Protein AF-A0A4C1TZA3-F1 (afdb_monomer_lite)

Structure (mmCIF, N/CA/C/O backbone):
data_AF-A0A4C1TZA3-F1
#
_entry.id   AF-A0A4C1TZA3-F1
#
loop_
_atom_site.group_PDB
_atom_site.id
_atom_site.type_symbol
_atom_site.label_atom_id
_atom_site.label_alt_id
_atom_site.label_comp_id
_atom_site.label_asym_id
_atom_site.label_entity_id
_atom_site.label_seq_id
_atom_site.pdbx_PDB_ins_code
_atom_site.Cartn_x
_atom_site.Cartn_y
_atom_site.Cartn_z
_atom_site.occupancy
_atom_site.B_iso_or_equiv
_atom_site.auth_seq_id
_atom_site.auth_comp_id
_atom_site.auth_asym_id
_atom_site.auth_atom_id
_atom_site.pdbx_PDB_model_num
ATOM 1 N N . MET A 1 1 ? 22.174 -11.220 -12.622 1.00 50.25 1 MET A N 1
ATOM 2 C CA . MET A 1 1 ? 20.866 -11.752 -13.066 1.00 50.25 1 MET A CA 1
ATOM 3 C C . MET A 1 1 ? 20.190 -12.552 -11.953 1.00 50.25 1 MET A C 1
ATOM 5 O O . MET A 1 1 ? 19.143 -12.124 -11.497 1.00 50.25 1 MET A O 1
ATOM 9 N N . TYR A 1 2 ? 20.816 -13.605 -11.413 1.00 46.38 2 TYR A N 1
ATOM 10 C CA . TYR A 1 2 ? 20.270 -14.380 -10.279 1.00 46.38 2 TYR A CA 1
ATOM 11 C C . TYR A 1 2 ? 20.124 -13.582 -8.970 1.00 46.38 2 TYR A C 1
ATOM 13 O O . TYR A 1 2 ? 19.159 -13.777 -8.244 1.00 46.38 2 TYR A O 1
ATOM 21 N N . SER A 1 3 ? 21.035 -12.643 -8.691 1.00 45.00 3 SER A N 1
ATOM 22 C CA . SER A 1 3 ? 20.962 -11.747 -7.523 1.00 45.00 3 SER A CA 1
ATOM 23 C C . SER A 1 3 ? 19.817 -10.732 -7.602 1.00 45.00 3 SER A C 1
ATOM 25 O O . SER A 1 3 ? 19.199 -10.434 -6.588 1.00 45.00 3 SER A O 1
ATOM 27 N N . LEU A 1 4 ? 19.498 -10.244 -8.807 1.00 54.31 4 LEU A N 1
ATOM 28 C CA . LEU A 1 4 ? 18.338 -9.384 -9.053 1.00 54.31 4 LEU A CA 1
ATOM 29 C C . LEU A 1 4 ? 17.046 -10.186 -8.845 1.00 54.31 4 LEU A C 1
ATOM 31 O O . LEU A 1 4 ? 16.153 -9.736 -8.143 1.00 54.31 4 LEU A O 1
ATOM 35 N N . PHE A 1 5 ? 16.997 -11.410 -9.382 1.00 53.91 5 PHE A N 1
ATOM 36 C CA . PHE A 1 5 ? 15.853 -12.315 -9.251 1.00 53.91 5 PHE A CA 1
ATOM 37 C C . PHE A 1 5 ? 15.596 -12.737 -7.793 1.00 53.91 5 PHE A C 1
ATOM 39 O O . PHE A 1 5 ? 14.452 -12.787 -7.355 1.00 53.91 5 PHE A O 1
ATOM 46 N N . LEU A 1 6 ? 16.657 -12.980 -7.015 1.00 52.31 6 LEU A N 1
ATOM 47 C CA . LEU A 1 6 ? 16.565 -13.268 -5.580 1.00 52.31 6 LEU A CA 1
ATOM 48 C C . LEU A 1 6 ? 16.113 -12.051 -4.766 1.00 52.31 6 LEU A C 1
ATOM 50 O O . LEU A 1 6 ? 15.268 -12.216 -3.896 1.00 52.31 6 LEU A O 1
ATOM 54 N N . ALA A 1 7 ? 16.598 -10.844 -5.075 1.00 50.16 7 ALA A N 1
ATOM 55 C CA . ALA A 1 7 ? 16.128 -9.619 -4.423 1.00 50.16 7 ALA A CA 1
ATOM 56 C C . ALA A 1 7 ? 14.646 -9.328 -4.738 1.00 50.16 7 ALA A C 1
ATOM 58 O O . ALA A 1 7 ? 13.877 -8.990 -3.842 1.00 50.16 7 ALA A O 1
ATOM 59 N N . LEU A 1 8 ? 14.226 -9.546 -5.990 1.00 51.34 8 LEU A N 1
ATOM 60 C CA . LEU A 1 8 ? 12.827 -9.491 -6.430 1.00 51.34 8 LEU A CA 1
ATOM 61 C C . LEU A 1 8 ? 11.939 -10.506 -5.686 1.00 51.34 8 LEU A C 1
ATOM 63 O O . LEU A 1 8 ? 10.821 -10.177 -5.292 1.00 51.34 8 LEU A O 1
ATOM 67 N N . TYR A 1 9 ? 12.432 -11.729 -5.472 1.00 54.34 9 TYR A N 1
ATOM 68 C CA . TYR A 1 9 ? 11.694 -12.799 -4.795 1.00 54.34 9 TYR A CA 1
ATOM 69 C C . TYR A 1 9 ? 11.634 -12.618 -3.267 1.00 54.34 9 TYR A C 1
ATOM 71 O O . TYR A 1 9 ? 10.598 -12.884 -2.654 1.00 54.34 9 TYR A O 1
ATOM 79 N N . GLU A 1 10 ? 12.709 -12.131 -2.637 1.00 52.81 10 GLU A N 1
ATOM 80 C CA . GLU A 1 10 ? 12.738 -11.888 -1.189 1.00 52.81 10 GLU A CA 1
ATOM 81 C C . GLU A 1 10 ? 11.883 -10.687 -0.773 1.00 52.81 10 GLU A C 1
ATOM 83 O O . GLU A 1 10 ? 11.189 -10.763 0.240 1.00 52.81 10 GLU A O 1
ATOM 88 N N . GLU A 1 11 ? 11.892 -9.597 -1.542 1.00 55.94 11 GLU A N 1
ATOM 89 C CA . GLU A 1 11 ? 11.114 -8.387 -1.241 1.00 55.94 11 GLU A CA 1
ATOM 90 C C . GLU A 1 11 ? 9.646 -8.517 -1.699 1.00 55.94 11 GLU A C 1
ATOM 92 O O . GLU A 1 11 ? 8.725 -8.058 -1.015 1.00 55.94 11 GLU A O 1
ATOM 97 N N . GLY A 1 12 ? 9.399 -9.247 -2.792 1.00 56.03 12 GLY A N 1
ATOM 98 C CA . GLY A 1 12 ? 8.077 -9.451 -3.389 1.00 56.03 12 GLY A CA 1
ATOM 99 C C . GLY A 1 12 ? 7.102 -10.331 -2.595 1.00 56.03 12 GLY A C 1
ATOM 100 O O . GLY A 1 12 ? 5.905 -10.263 -2.823 1.00 56.03 12 GLY A O 1
ATOM 101 N N . LEU A 1 13 ? 7.545 -11.145 -1.634 1.00 57.75 13 LEU A N 1
ATOM 102 C CA . LEU A 1 13 ? 6.625 -11.867 -0.729 1.00 57.75 13 LEU A CA 1
ATOM 103 C C . LEU A 1 13 ? 6.556 -11.251 0.676 1.00 57.75 13 LEU A C 1
ATOM 105 O O . LEU A 1 13 ? 5.687 -11.612 1.475 1.00 57.75 13 LEU A O 1
ATOM 109 N N . ARG A 1 14 ? 7.446 -10.308 1.008 1.00 63.88 14 ARG A N 1
ATOM 110 C CA . ARG A 1 14 ? 7.474 -9.659 2.328 1.00 63.88 14 ARG A CA 1
ATOM 111 C C . ARG A 1 14 ? 6.304 -8.706 2.530 1.00 63.88 14 ARG A C 1
ATOM 113 O O . ARG A 1 14 ? 5.798 -8.643 3.649 1.00 63.88 14 ARG A O 1
ATOM 120 N N . PHE A 1 15 ? 5.807 -8.049 1.480 1.00 63.62 15 PHE A N 1
ATOM 121 C CA . PHE A 1 15 ? 4.635 -7.174 1.600 1.00 63.62 15 PHE A CA 1
ATOM 122 C C . PHE A 1 15 ? 3.362 -7.940 1.987 1.00 63.62 15 PHE A C 1
ATOM 124 O O . PHE A 1 15 ? 2.504 -7.379 2.660 1.00 63.62 15 PHE A O 1
ATOM 131 N N . LEU A 1 16 ? 3.255 -9.242 1.683 1.00 61.47 16 LEU A N 1
ATOM 132 C CA . LEU A 1 16 ? 2.142 -10.075 2.163 1.00 61.47 16 LEU A CA 1
ATOM 133 C C . LEU A 1 16 ? 2.122 -10.189 3.696 1.00 61.47 16 LEU A C 1
ATOM 135 O O . LEU A 1 16 ? 1.081 -10.467 4.285 1.00 61.47 16 LEU A O 1
ATOM 139 N N . ARG A 1 17 ? 3.242 -9.922 4.387 1.00 66.00 17 ARG A N 1
ATOM 140 C CA . ARG A 1 17 ? 3.250 -9.804 5.854 1.00 66.00 17 ARG A CA 1
ATOM 141 C C . ARG A 1 17 ? 2.491 -8.571 6.336 1.00 66.00 17 ARG A C 1
ATOM 143 O O . ARG A 1 17 ? 2.006 -8.604 7.462 1.00 66.00 17 ARG A O 1
ATOM 150 N N . ALA A 1 18 ? 2.330 -7.533 5.513 1.00 69.31 18 ALA A N 1
ATOM 151 C CA . ALA A 1 18 ? 1.517 -6.372 5.859 1.00 69.31 18 ALA A CA 1
ATOM 152 C C . ALA A 1 18 ? 0.037 -6.745 6.056 1.00 69.31 18 ALA A C 1
ATOM 154 O O . ALA A 1 18 ? -0.613 -6.133 6.896 1.00 69.31 18 ALA A O 1
ATOM 155 N N . LEU A 1 19 ? -0.476 -7.808 5.413 1.00 62.00 19 LEU A N 1
ATOM 156 C CA . LEU A 1 19 ? -1.814 -8.346 5.713 1.00 62.00 19 LEU A CA 1
ATOM 157 C C . LEU A 1 19 ? -1.951 -8.820 7.166 1.00 62.00 19 LEU A C 1
ATOM 159 O O . LEU A 1 19 ? -3.042 -8.759 7.723 1.00 62.00 19 LEU A O 1
ATOM 163 N N . ARG A 1 20 ? -0.858 -9.220 7.836 1.00 69.12 20 ARG A N 1
ATOM 164 C CA . ARG A 1 20 ? -0.913 -9.550 9.272 1.00 69.12 20 ARG A CA 1
ATOM 165 C C . ARG A 1 20 ? -1.223 -8.336 10.143 1.00 69.12 20 ARG A C 1
ATOM 167 O O . ARG A 1 20 ? -1.646 -8.524 11.272 1.00 69.12 20 ARG A O 1
ATOM 174 N N . LEU A 1 21 ? -1.078 -7.102 9.650 1.00 67.25 21 LEU A N 1
ATOM 175 C CA . LEU A 1 21 ? -1.513 -5.918 10.401 1.00 67.25 21 LEU A CA 1
ATOM 176 C C . LEU A 1 21 ? -3.033 -5.898 10.629 1.00 67.25 21 LEU A C 1
ATOM 178 O O . LEU A 1 21 ? -3.489 -5.219 11.544 1.00 67.25 21 LEU A O 1
ATOM 182 N N . MET A 1 22 ? -3.809 -6.688 9.876 1.00 70.69 22 MET A N 1
ATOM 183 C CA . MET A 1 22 ? -5.239 -6.881 10.130 1.00 70.69 22 MET A CA 1
ATOM 184 C C . MET A 1 22 ? -5.531 -7.535 11.489 1.00 70.69 22 MET A C 1
ATOM 186 O O . MET A 1 22 ? -6.615 -7.321 12.014 1.00 70.69 22 MET A O 1
ATOM 190 N N . THR A 1 23 ? -4.585 -8.274 12.089 1.00 75.12 23 THR A N 1
ATOM 191 C CA . THR A 1 23 ? -4.771 -8.916 13.407 1.00 75.12 23 THR A CA 1
ATOM 192 C C . THR A 1 23 ? -4.342 -8.033 14.585 1.00 75.12 23 THR A C 1
ATOM 194 O O . THR A 1 23 ? -4.624 -8.355 15.739 1.00 75.12 23 THR A O 1
ATOM 197 N N . VAL A 1 24 ? -3.689 -6.890 14.330 1.00 79.69 24 VAL A N 1
ATOM 198 C CA . VAL A 1 24 ? -3.246 -5.933 15.367 1.00 79.69 24 VAL A CA 1
ATOM 199 C C . VAL A 1 24 ? -4.397 -5.420 16.246 1.00 79.69 24 VAL A C 1
ATOM 201 O O . VAL A 1 24 ? -4.224 -5.387 17.467 1.00 79.69 24 VAL A O 1
ATOM 204 N N . PRO A 1 25 ? -5.576 -5.060 15.705 1.00 75.31 25 PRO A N 1
ATOM 205 C CA . PRO A 1 25 ? -6.706 -4.630 16.523 1.00 75.31 25 PRO A CA 1
ATOM 206 C C . PRO A 1 25 ? -7.230 -5.728 17.453 1.00 75.31 25 PRO A C 1
ATOM 208 O O . PRO A 1 25 ? -7.691 -5.426 18.553 1.00 75.31 25 PRO A O 1
ATOM 211 N N . ASP A 1 26 ? -7.159 -6.993 17.037 1.00 76.62 26 ASP A N 1
ATOM 212 C CA . ASP A 1 26 ? -7.615 -8.134 17.838 1.00 76.62 26 ASP A CA 1
ATOM 213 C C . ASP A 1 26 ? -6.645 -8.409 18.995 1.00 76.62 26 ASP A C 1
ATOM 215 O O . ASP A 1 26 ? -7.065 -8.675 20.121 1.00 76.62 26 ASP A O 1
ATOM 219 N N . ILE A 1 27 ? -5.341 -8.227 18.762 1.00 80.44 27 ILE A N 1
ATOM 220 C CA . ILE A 1 27 ? -4.316 -8.283 19.813 1.00 80.44 27 ILE A CA 1
ATOM 221 C C . ILE A 1 27 ? -4.497 -7.124 20.806 1.00 80.44 27 ILE A C 1
ATOM 223 O O . ILE A 1 27 ? -4.388 -7.320 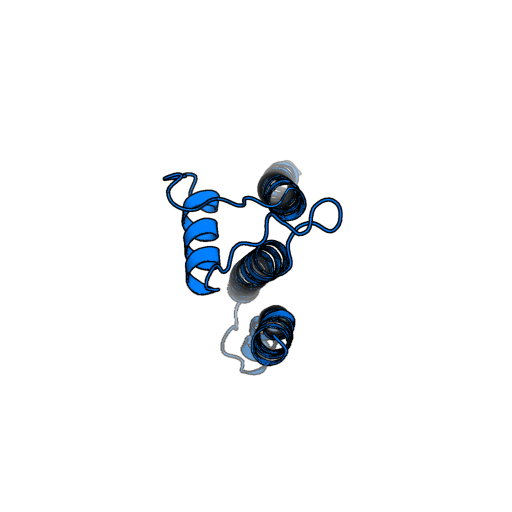22.014 1.00 80.44 27 ILE A O 1
ATOM 227 N N . LEU A 1 28 ? -4.816 -5.916 20.334 1.00 75.38 28 LEU A N 1
ATOM 228 C CA . LEU A 1 28 ? -5.026 -4.752 21.206 1.00 75.38 28 LEU A CA 1
ATOM 229 C C . LEU A 1 28 ? -6.295 -4.873 22.071 1.00 75.38 28 LEU A C 1
ATOM 231 O O . LEU A 1 28 ? -6.325 -4.373 23.200 1.00 75.38 28 LEU A O 1
ATOM 235 N N . GLN A 1 29 ? -7.316 -5.567 21.562 1.00 79.25 29 GLN A N 1
ATOM 236 C CA . GLN A 1 29 ? -8.486 -5.993 22.334 1.00 79.25 29 GLN A CA 1
ATOM 237 C C . GLN A 1 29 ? -8.112 -7.040 23.384 1.00 79.25 29 GLN A C 1
ATOM 239 O O . GLN A 1 29 ? -8.497 -6.904 24.544 1.00 79.25 29 GLN A O 1
ATOM 244 N N . TYR A 1 30 ? -7.310 -8.038 23.002 1.00 79.69 30 TYR A N 1
ATOM 245 C CA . TYR A 1 30 ? -6.805 -9.056 23.924 1.00 79.69 30 TYR A CA 1
ATOM 246 C C . TYR A 1 30 ? -5.988 -8.444 25.076 1.00 79.69 30 TYR A C 1
ATOM 248 O O . TYR A 1 30 ? -6.128 -8.852 26.226 1.00 79.69 30 TYR A O 1
ATOM 256 N N . LEU A 1 31 ? -5.198 -7.402 24.793 1.00 79.12 31 LEU A N 1
ATOM 257 C CA . LEU A 1 31 ? -4.410 -6.664 25.788 1.00 79.12 31 LEU A CA 1
ATOM 258 C C . LEU A 1 31 ? -5.234 -5.685 26.648 1.00 79.12 31 LEU A C 1
ATOM 260 O O . LEU A 1 31 ? -4.666 -4.983 27.482 1.00 79.12 31 LEU A O 1
ATOM 264 N N . ASN A 1 32 ? -6.562 -5.633 26.481 1.00 77.69 32 ASN A N 1
ATOM 265 C CA . ASN A 1 32 ? -7.484 -4.802 27.271 1.00 77.69 32 ASN A CA 1
ATOM 266 C C . ASN A 1 32 ? -7.181 -3.283 27.212 1.00 77.69 32 ASN A C 1
ATOM 268 O O . ASN A 1 32 ? -7.602 -2.514 28.082 1.00 77.69 32 ASN A O 1
ATOM 272 N N . ILE A 1 33 ? -6.445 -2.848 26.179 1.00 78.31 33 ILE A N 1
ATOM 273 C CA . ILE A 1 33 ? -6.088 -1.443 25.917 1.00 78.31 33 ILE A CA 1
ATOM 274 C C . ILE A 1 33 ? -7.281 -0.718 25.281 1.00 78.31 33 ILE A C 1
ATOM 276 O O . ILE A 1 33 ? -7.591 0.419 25.635 1.00 78.31 33 ILE A O 1
ATOM 280 N N . LEU A 1 34 ? -7.991 -1.390 24.369 1.00 71.81 34 LEU A N 1
ATOM 281 C CA . LEU A 1 34 ? -9.189 -0.865 23.714 1.00 71.81 34 LEU A CA 1
ATOM 282 C C . LEU A 1 34 ? -10.448 -1.378 24.420 1.00 71.81 34 LEU A C 1
ATOM 284 O O . LEU A 1 34 ? -10.970 -2.436 24.086 1.00 71.81 34 LEU A O 1
ATOM 288 N N . LYS A 1 35 ? -10.949 -0.622 25.401 1.00 71.69 35 LYS A N 1
ATOM 289 C CA . LYS A 1 35 ? -12.141 -1.015 26.180 1.00 71.69 35 LYS A CA 1
ATOM 290 C C . LYS A 1 35 ? -13.473 -0.651 25.522 1.00 71.69 35 LYS A C 1
ATOM 292 O O . LYS A 1 35 ? -14.499 -1.245 25.833 1.00 71.69 35 LYS A O 1
ATOM 297 N N . THR A 1 36 ? -13.467 0.327 24.618 1.00 80.00 36 THR A N 1
ATOM 298 C CA . THR A 1 36 ? -14.685 0.863 23.996 1.00 80.00 36 THR A CA 1
ATOM 299 C C . THR A 1 36 ? -14.867 0.304 22.589 1.00 80.00 36 THR A C 1
ATOM 301 O O . THR A 1 36 ? -13.980 0.451 21.747 1.00 80.00 36 THR A O 1
ATOM 304 N N . SER A 1 37 ? -16.053 -0.231 22.286 1.00 77.50 37 SER A N 1
ATOM 305 C CA . SER A 1 37 ? -16.404 -0.805 20.974 1.00 77.50 37 SER A CA 1
ATOM 306 C C . SER A 1 37 ? -16.188 0.159 19.801 1.00 77.50 37 SER A C 1
ATOM 308 O O . SER A 1 37 ? -15.796 -0.258 18.715 1.00 77.50 37 SER A O 1
ATOM 310 N N . SER A 1 38 ? -16.385 1.464 20.013 1.00 76.50 38 SER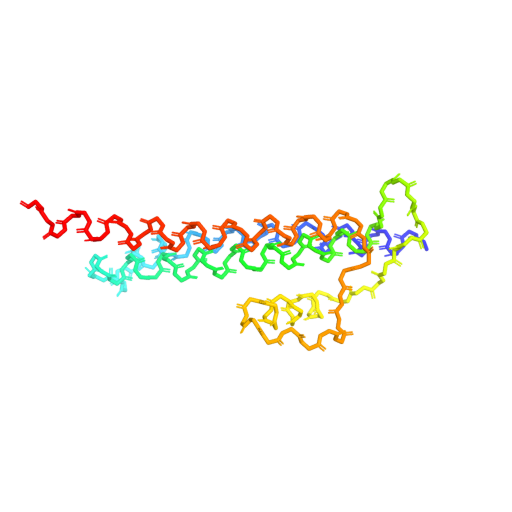 A N 1
ATOM 311 C CA . SER A 1 38 ? -16.106 2.496 19.004 1.00 76.50 38 SER A CA 1
ATOM 312 C C . SER A 1 38 ? -14.610 2.650 18.709 1.00 76.50 38 SER A C 1
ATOM 314 O O . SER A 1 38 ? -14.232 2.856 17.560 1.00 76.50 38 SER A O 1
ATOM 316 N N . SER A 1 39 ? -13.751 2.515 19.725 1.00 78.38 39 SER A N 1
ATOM 317 C CA . SER A 1 39 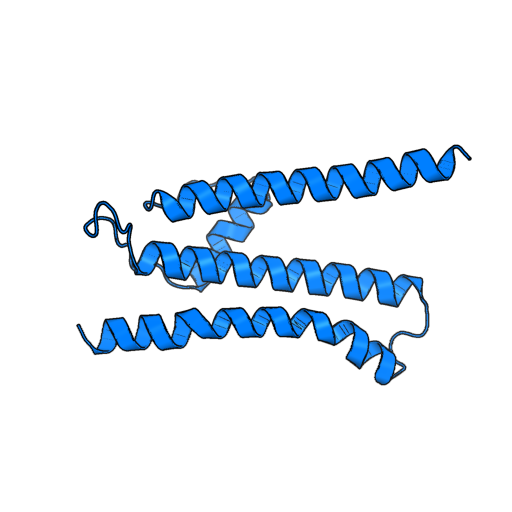? -12.294 2.618 19.574 1.00 78.38 39 SER A CA 1
ATOM 318 C C . SER A 1 39 ? -11.717 1.384 18.878 1.00 78.38 39 SER A C 1
ATOM 320 O O . SER A 1 39 ? -10.852 1.518 18.018 1.00 78.38 39 SER A O 1
ATOM 322 N N . ILE A 1 40 ? -12.279 0.203 19.161 1.00 82.38 40 ILE A N 1
ATOM 323 C CA . ILE A 1 40 ? -11.963 -1.050 18.463 1.00 82.38 40 ILE A CA 1
ATOM 324 C C . ILE A 1 40 ? -12.256 -0.931 16.966 1.00 82.38 40 ILE A C 1
ATOM 326 O O . ILE A 1 40 ? -11.374 -1.176 16.148 1.00 82.38 40 ILE A O 1
ATOM 330 N N . ARG A 1 41 ? -13.470 -0.494 16.604 1.00 79.38 41 ARG A N 1
ATOM 331 C CA . ARG A 1 41 ? -13.869 -0.322 15.197 1.00 79.38 41 ARG A CA 1
ATOM 332 C C . ARG A 1 41 ? -12.978 0.680 14.467 1.00 79.38 41 ARG A C 1
ATOM 334 O O . ARG A 1 41 ? -12.608 0.450 13.322 1.00 79.38 41 ARG A O 1
ATOM 341 N N . LEU A 1 42 ? -12.607 1.775 15.132 1.00 79.44 42 LEU A N 1
ATOM 342 C CA . LEU A 1 42 ? -11.711 2.777 14.558 1.00 79.44 42 LEU A CA 1
ATOM 343 C C . LEU A 1 42 ? -10.296 2.219 14.354 1.00 79.44 42 LEU A C 1
ATOM 345 O O . LEU A 1 42 ? -9.736 2.380 13.273 1.00 79.44 42 LEU A O 1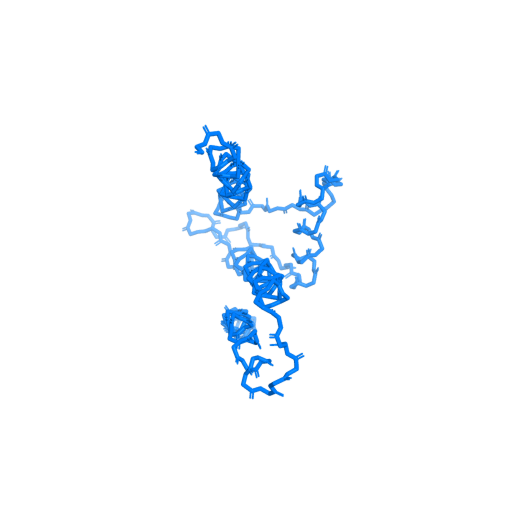
ATOM 349 N N . ALA A 1 43 ? -9.740 1.517 15.345 1.00 82.94 43 ALA A N 1
ATOM 350 C CA . ALA A 1 43 ? -8.437 0.867 15.226 1.00 82.94 43 ALA A CA 1
ATOM 351 C C . ALA A 1 43 ? -8.427 -0.179 14.100 1.00 82.94 43 ALA A C 1
ATOM 353 O O . ALA A 1 43 ? -7.501 -0.200 13.295 1.00 82.94 43 ALA A O 1
ATOM 354 N N . GLN A 1 44 ? -9.489 -0.983 13.987 1.00 81.44 44 GLN A N 1
ATOM 355 C CA . GLN A 1 44 ? -9.677 -1.936 12.890 1.00 81.44 44 GLN A CA 1
ATOM 356 C C . GLN A 1 44 ? -9.681 -1.250 11.525 1.00 81.44 44 GLN A C 1
ATOM 358 O O . GLN A 1 44 ? -8.944 -1.672 10.637 1.00 81.44 44 GLN A O 1
ATOM 363 N N . LEU A 1 45 ? -10.441 -0.164 11.363 1.00 81.12 45 LEU A N 1
ATOM 364 C CA . LEU A 1 45 ? -10.474 0.593 10.111 1.00 81.12 45 LEU A CA 1
ATOM 365 C C . LEU A 1 45 ? -9.094 1.144 9.734 1.00 81.12 45 LEU A C 1
ATOM 367 O O . LEU A 1 45 ? -8.673 0.994 8.590 1.00 81.12 45 LEU A O 1
ATOM 371 N N . VAL A 1 46 ? -8.369 1.728 10.691 1.00 83.69 46 VAL A N 1
ATOM 372 C CA . VAL A 1 46 ? -7.023 2.273 10.452 1.00 83.69 46 VAL A CA 1
ATOM 373 C C . VAL A 1 46 ? -6.032 1.162 10.087 1.00 83.69 46 VAL A C 1
ATOM 375 O O . VAL A 1 46 ? -5.292 1.296 9.113 1.00 83.69 46 VAL A O 1
ATOM 378 N N . SER A 1 47 ? -6.040 0.037 10.805 1.00 82.88 47 SER A N 1
ATOM 379 C CA . SER A 1 47 ? -5.169 -1.109 10.514 1.00 82.88 47 SER A CA 1
ATOM 380 C C . SER A 1 47 ? -5.473 -1.756 9.160 1.00 82.88 47 SER A C 1
ATOM 382 O O . SER A 1 47 ? -4.548 -2.118 8.429 1.00 82.88 47 SER A O 1
ATOM 384 N N . ILE A 1 48 ? -6.749 -1.864 8.780 1.00 82.38 48 ILE A N 1
ATOM 385 C CA . ILE A 1 48 ? -7.150 -2.357 7.457 1.00 82.38 48 ILE A CA 1
ATOM 386 C C . ILE A 1 48 ? -6.686 -1.381 6.374 1.00 82.38 48 ILE A C 1
ATOM 388 O O . ILE A 1 48 ? -6.084 -1.807 5.394 1.00 82.38 48 ILE A O 1
ATOM 392 N N . PHE A 1 49 ? -6.880 -0.077 6.570 1.00 83.50 49 PHE A N 1
ATOM 393 C CA . PHE A 1 49 ? -6.466 0.932 5.598 1.00 83.50 49 PHE A CA 1
ATOM 394 C C . PHE A 1 49 ? -4.951 0.900 5.352 1.00 83.50 49 PHE A C 1
ATOM 396 O O . PHE A 1 49 ? -4.514 0.800 4.207 1.00 83.50 49 PHE A O 1
ATOM 403 N N . ILE A 1 50 ? -4.144 0.891 6.419 1.00 84.12 50 ILE A N 1
ATOM 404 C CA . ILE A 1 50 ? -2.677 0.829 6.324 1.00 84.12 50 ILE A CA 1
ATOM 405 C C . ILE A 1 50 ? -2.217 -0.492 5.692 1.00 84.12 50 ILE A C 1
ATOM 407 O O . ILE A 1 50 ? -1.318 -0.491 4.853 1.00 84.12 50 ILE A O 1
ATOM 411 N N . SER A 1 51 ? -2.824 -1.623 6.065 1.00 83.50 51 SER A N 1
ATOM 412 C CA . SER A 1 51 ? -2.425 -2.936 5.539 1.00 83.50 51 SER A CA 1
ATOM 413 C C . SER A 1 51 ? -2.714 -3.076 4.046 1.00 83.50 51 SER A C 1
ATOM 415 O O . SER A 1 51 ? -1.828 -3.472 3.289 1.00 83.50 51 SER A O 1
ATOM 417 N N . VAL A 1 52 ? -3.914 -2.696 3.605 1.00 84.38 52 VAL A N 1
ATOM 418 C CA . VAL A 1 52 ? -4.303 -2.681 2.189 1.00 84.38 52 VAL A CA 1
ATOM 419 C C . VAL A 1 52 ? -3.392 -1.746 1.399 1.00 84.38 52 VAL A C 1
ATOM 421 O O . VAL A 1 52 ? -2.926 -2.104 0.320 1.00 84.38 52 VAL A O 1
ATOM 424 N N . TRP A 1 53 ? -3.081 -0.581 1.963 1.00 85.00 53 TRP A N 1
ATOM 425 C CA . TRP A 1 53 ? -2.244 0.417 1.317 1.00 85.00 53 TRP A CA 1
ATOM 426 C C . TRP A 1 53 ? -0.791 -0.055 1.117 1.00 85.00 53 TRP A C 1
ATOM 428 O O . TRP A 1 53 ? -0.277 0.002 -0.001 1.00 85.00 53 TRP A O 1
ATOM 438 N N . LEU A 1 54 ? -0.150 -0.613 2.150 1.00 84.62 54 LEU A N 1
ATOM 439 C CA . LEU A 1 54 ? 1.197 -1.194 2.031 1.00 84.62 54 LEU A CA 1
ATOM 440 C C . LEU A 1 54 ? 1.224 -2.407 1.091 1.00 84.62 54 LEU A C 1
ATOM 442 O O . LEU A 1 54 ? 2.167 -2.581 0.321 1.00 84.62 54 LEU A O 1
ATOM 446 N N . THR A 1 55 ? 0.171 -3.227 1.116 1.00 85.31 55 THR A N 1
ATOM 447 C CA . THR A 1 55 ? 0.046 -4.378 0.210 1.00 85.31 55 THR A CA 1
ATOM 448 C C . THR A 1 55 ? -0.051 -3.913 -1.245 1.00 85.31 55 THR A C 1
ATOM 450 O O . THR A 1 55 ? 0.646 -4.449 -2.099 1.00 85.31 55 THR A O 1
ATOM 453 N N . ALA A 1 56 ? -0.845 -2.877 -1.532 1.00 87.06 56 ALA A N 1
ATOM 454 C CA . ALA A 1 56 ? -0.960 -2.297 -2.869 1.00 87.06 56 ALA A CA 1
ATOM 455 C C . ALA A 1 56 ? 0.368 -1.697 -3.366 1.00 87.06 56 ALA A C 1
ATOM 457 O O . ALA A 1 56 ? 0.733 -1.912 -4.520 1.00 87.06 56 ALA A O 1
ATOM 458 N N . ALA A 1 57 ? 1.132 -1.021 -2.499 1.00 87.44 57 ALA A N 1
ATOM 459 C CA . ALA A 1 57 ? 2.469 -0.528 -2.844 1.00 87.44 57 ALA A CA 1
ATOM 460 C C . ALA A 1 57 ? 3.436 -1.677 -3.184 1.00 87.44 57 ALA A C 1
ATOM 462 O O . ALA A 1 57 ? 4.195 -1.579 -4.148 1.00 87.44 57 ALA A O 1
ATOM 463 N N . GLY A 1 58 ? 3.371 -2.782 -2.434 1.00 84.94 58 GLY A N 1
ATOM 464 C CA . GLY A 1 58 ? 4.149 -3.991 -2.704 1.00 84.94 58 GLY A CA 1
ATOM 465 C C . GLY A 1 58 ? 3.774 -4.678 -4.019 1.00 84.94 58 GLY A C 1
ATOM 466 O O . GLY A 1 58 ? 4.661 -5.085 -4.765 1.00 84.94 58 GLY A O 1
ATOM 467 N N . ILE A 1 59 ? 2.477 -4.742 -4.343 1.00 84.50 59 ILE A N 1
ATOM 468 C CA . ILE A 1 59 ? 1.990 -5.277 -5.623 1.00 84.50 59 ILE A CA 1
ATOM 469 C C . ILE A 1 59 ? 2.505 -4.429 -6.789 1.00 84.50 59 ILE A C 1
ATOM 471 O O . ILE A 1 59 ? 3.037 -4.986 -7.743 1.00 84.50 59 ILE A O 1
ATOM 475 N N . ILE A 1 60 ? 2.410 -3.097 -6.708 1.00 85.94 60 ILE A N 1
ATOM 476 C CA . ILE A 1 60 ? 2.923 -2.196 -7.754 1.00 85.94 60 ILE A CA 1
ATOM 477 C C . ILE A 1 60 ? 4.435 -2.363 -7.918 1.00 85.94 60 ILE A C 1
ATOM 479 O O . ILE A 1 60 ? 4.914 -2.500 -9.037 1.00 85.94 60 ILE A O 1
ATOM 483 N N . HIS A 1 61 ? 5.185 -2.409 -6.815 1.00 85.44 61 HIS A N 1
ATOM 484 C CA . HIS A 1 61 ? 6.629 -2.637 -6.846 1.00 85.44 61 HIS A CA 1
ATOM 485 C C . HIS A 1 61 ? 6.995 -3.960 -7.534 1.00 85.44 61 HIS A C 1
ATOM 487 O O . HIS A 1 61 ? 7.920 -4.003 -8.343 1.00 85.44 61 HIS A O 1
ATOM 493 N N . LEU A 1 62 ? 6.257 -5.034 -7.238 1.00 81.00 62 LEU A N 1
ATOM 494 C CA . LEU A 1 62 ? 6.461 -6.339 -7.861 1.00 81.00 62 LEU A CA 1
ATOM 495 C C . LEU A 1 62 ? 6.115 -6.311 -9.352 1.00 81.00 62 LEU A C 1
ATOM 497 O O . LEU A 1 62 ? 6.888 -6.832 -10.149 1.00 81.00 62 LEU A O 1
ATOM 501 N N . LEU A 1 63 ? 4.993 -5.695 -9.733 1.00 82.75 63 LEU A N 1
ATOM 502 C CA . LEU A 1 63 ? 4.573 -5.589 -11.133 1.00 82.75 63 LEU A CA 1
ATOM 503 C C . LEU A 1 63 ? 5.574 -4.773 -11.960 1.00 82.75 63 LEU A C 1
ATOM 505 O O . LEU A 1 63 ? 6.004 -5.235 -13.012 1.00 82.75 63 LEU A O 1
ATOM 509 N N . GLU A 1 64 ? 6.015 -3.616 -11.459 1.00 82.69 64 GLU A N 1
ATOM 510 C CA . GLU A 1 64 ? 6.971 -2.752 -12.165 1.00 82.69 64 GLU A CA 1
ATOM 511 C C . GLU A 1 64 ? 8.369 -3.383 -12.270 1.00 82.69 64 GLU A C 1
ATOM 513 O O . GLU A 1 64 ? 8.988 -3.327 -13.334 1.00 82.69 64 GLU A O 1
ATOM 518 N N . ASN A 1 65 ? 8.847 -4.055 -11.214 1.00 78.94 65 ASN A N 1
ATOM 519 C CA . ASN A 1 65 ? 10.140 -4.744 -11.258 1.00 78.94 65 ASN A CA 1
ATOM 520 C C . ASN A 1 65 ? 10.098 -6.039 -12.088 1.00 78.94 65 ASN A C 1
ATOM 522 O O . ASN A 1 65 ? 11.121 -6.427 -12.652 1.00 78.94 65 ASN A O 1
ATOM 526 N N . SER A 1 66 ? 8.953 -6.731 -12.141 1.00 73.62 66 SER A N 1
ATOM 527 C CA . SER A 1 66 ? 8.791 -7.964 -12.924 1.00 73.62 66 SER A CA 1
ATOM 528 C C . SER A 1 66 ? 8.607 -7.688 -14.420 1.00 73.62 66 SER A C 1
ATOM 530 O O . SER A 1 66 ? 8.963 -8.541 -15.233 1.00 73.62 66 SER A O 1
ATOM 532 N N . GLY A 1 67 ? 8.069 -6.520 -14.786 1.00 72.00 67 GLY A N 1
ATOM 533 C CA . GLY A 1 67 ? 7.721 -6.180 -16.166 1.00 72.00 67 GLY A CA 1
ATOM 534 C C . GLY A 1 67 ? 6.451 -6.882 -16.664 1.00 72.00 67 GLY A C 1
ATOM 535 O O . GLY A 1 67 ? 5.937 -7.814 -16.040 1.00 72.00 67 GLY A O 1
ATOM 536 N N . ASP A 1 68 ? 5.928 -6.421 -17.804 1.00 74.62 68 ASP A N 1
ATOM 537 C CA . ASP A 1 68 ? 4.724 -6.998 -18.406 1.00 74.62 68 ASP A CA 1
ATOM 538 C C . ASP A 1 68 ? 5.017 -8.360 -19.066 1.00 74.62 68 ASP A C 1
ATOM 540 O O . ASP A 1 68 ? 6.001 -8.494 -19.796 1.00 74.62 68 ASP A O 1
ATOM 544 N N . PRO A 1 69 ? 4.132 -9.362 -18.911 1.00 64.38 69 PRO A N 1
ATOM 545 C CA . PRO A 1 69 ? 4.299 -10.678 -19.530 1.00 64.38 69 PRO A CA 1
ATOM 546 C C . PRO A 1 69 ? 4.144 -10.664 -21.058 1.00 64.38 69 PRO A C 1
ATOM 548 O O . PRO A 1 69 ? 4.519 -11.630 -21.718 1.00 64.38 69 PRO A O 1
ATOM 551 N N . LEU A 1 70 ? 3.559 -9.596 -21.614 1.00 64.38 70 LEU A N 1
ATOM 552 C CA . LEU A 1 70 ? 3.348 -9.425 -23.054 1.00 64.38 70 LEU A CA 1
ATOM 553 C C . LEU A 1 70 ? 4.533 -8.732 -23.744 1.00 64.38 70 LEU A C 1
ATOM 555 O O . LEU A 1 70 ? 4.790 -9.021 -24.905 1.00 64.38 70 LEU A O 1
ATOM 559 N N . ASP A 1 71 ? 5.266 -7.877 -23.025 1.00 59.84 71 ASP A N 1
ATOM 560 C CA . ASP A 1 71 ? 6.487 -7.209 -23.486 1.00 59.84 71 ASP A CA 1
ATOM 561 C C . ASP A 1 71 ? 7.419 -6.984 -22.283 1.00 59.84 71 ASP A C 1
ATOM 563 O O . ASP A 1 71 ? 7.370 -5.963 -21.590 1.00 59.84 71 ASP A O 1
ATOM 567 N N . PHE A 1 72 ? 8.312 -7.947 -22.038 1.00 61.00 72 PHE A N 1
ATOM 568 C CA . PHE A 1 72 ? 9.256 -7.943 -20.907 1.00 61.00 72 PHE A CA 1
ATOM 569 C C . PHE A 1 72 ? 10.285 -6.794 -20.945 1.00 61.00 72 PHE A C 1
ATOM 571 O O . PHE A 1 72 ? 11.101 -6.651 -20.033 1.00 61.00 72 PHE A O 1
ATOM 578 N N . SER A 1 73 ? 10.268 -5.962 -21.991 1.00 61.69 73 SER A N 1
ATOM 579 C CA . SER A 1 73 ? 11.180 -4.825 -22.151 1.00 61.69 73 SER A CA 1
ATOM 580 C C . SER A 1 73 ? 10.814 -3.611 -21.285 1.00 61.69 73 SER A C 1
ATOM 582 O O . SER A 1 73 ? 11.633 -2.703 -21.168 1.00 61.69 73 SER A O 1
ATOM 584 N N . ASN A 1 74 ? 9.623 -3.578 -20.677 1.00 67.81 74 ASN A N 1
ATOM 585 C CA . ASN A 1 74 ? 9.127 -2.431 -19.901 1.00 67.81 74 ASN A CA 1
ATOM 586 C C . ASN A 1 74 ? 9.308 -2.593 -18.379 1.00 67.81 74 ASN A C 1
ATOM 588 O O . ASN A 1 74 ? 8.493 -2.101 -17.604 1.00 67.81 74 ASN A O 1
ATOM 592 N N . SER A 1 75 ? 10.344 -3.312 -17.937 1.00 69.12 75 SER A N 1
ATOM 593 C CA . SER A 1 75 ? 10.655 -3.432 -16.507 1.00 69.12 75 SER A CA 1
ATOM 594 C C . SER A 1 75 ? 11.355 -2.173 -15.996 1.00 69.12 75 SER A C 1
ATOM 596 O O . SER A 1 75 ? 12.300 -1.670 -16.607 1.00 69.12 75 SER A O 1
ATOM 598 N N . GLN A 1 76 ? 10.901 -1.666 -14.852 1.00 70.38 76 GLN A N 1
ATOM 599 C CA . GLN A 1 76 ? 11.505 -0.520 -14.189 1.00 70.38 76 GLN A CA 1
ATOM 600 C C . GLN A 1 76 ? 11.917 -0.919 -12.779 1.00 70.38 76 GLN A C 1
ATOM 602 O O . GLN A 1 76 ? 11.082 -1.315 -11.973 1.00 70.38 76 GLN A O 1
ATOM 607 N N . SER A 1 77 ? 13.205 -0.767 -12.463 1.00 72.88 77 SER A N 1
ATOM 608 C CA . SER A 1 77 ? 13.717 -1.006 -11.115 1.00 72.88 77 SER A CA 1
ATOM 609 C C . SER A 1 77 ? 13.335 0.149 -10.181 1.00 72.88 77 SER A C 1
ATOM 611 O O . SER A 1 77 ? 14.131 1.065 -9.956 1.00 72.88 77 SER A O 1
ATOM 613 N N . LEU A 1 78 ? 12.107 0.140 -9.667 1.00 77.62 78 LEU A N 1
ATOM 614 C CA . LEU A 1 78 ? 11.635 1.098 -8.665 1.00 77.62 78 LEU A CA 1
ATOM 615 C C . LEU A 1 78 ? 11.903 0.557 -7.264 1.00 77.62 78 LEU A C 1
ATOM 617 O O . LEU A 1 78 ? 11.716 -0.625 -7.004 1.00 77.62 78 LEU A O 1
ATOM 621 N N . SER A 1 79 ? 12.310 1.419 -6.332 1.00 83.00 79 SER A N 1
ATOM 622 C CA . SER A 1 79 ? 12.418 1.042 -4.918 1.00 83.00 79 SER A CA 1
ATOM 623 C C . SER A 1 79 ? 11.032 0.966 -4.272 1.00 83.00 79 SER A C 1
ATOM 625 O O . SER A 1 79 ? 10.133 1.726 -4.632 1.00 83.00 79 SER A O 1
ATOM 627 N N . TYR A 1 80 ? 10.859 0.095 -3.273 1.00 82.25 80 TYR A N 1
ATOM 628 C CA . TYR A 1 80 ? 9.593 -0.045 -2.542 1.00 82.25 80 TYR A CA 1
ATOM 629 C C . TYR A 1 80 ? 9.112 1.295 -1.964 1.00 82.25 80 TYR A C 1
ATOM 631 O O . TYR A 1 80 ? 7.942 1.648 -2.083 1.00 82.25 80 TYR A O 1
ATOM 639 N N . TRP A 1 81 ? 10.027 2.093 -1.409 1.00 81.06 81 TRP A N 1
ATOM 640 C CA . TRP A 1 81 ? 9.710 3.414 -0.857 1.00 81.06 81 TRP A CA 1
ATOM 641 C C . TRP A 1 81 ? 9.218 4.404 -1.913 1.00 81.06 81 TRP A C 1
ATOM 643 O O . TRP A 1 81 ? 8.349 5.224 -1.623 1.00 81.06 81 TRP A O 1
ATOM 653 N N . THR A 1 82 ? 9.718 4.297 -3.143 1.00 86.06 82 THR A N 1
ATOM 654 C CA . THR A 1 82 ? 9.249 5.096 -4.278 1.00 86.06 82 THR A CA 1
ATOM 655 C C . THR A 1 82 ? 7.819 4.707 -4.655 1.00 86.06 82 THR A C 1
ATOM 657 O O . THR A 1 82 ? 6.993 5.584 -4.886 1.00 86.06 82 THR A O 1
ATOM 660 N N . CYS A 1 83 ? 7.489 3.410 -4.627 1.00 85.31 83 CYS A N 1
ATOM 661 C CA . CYS A 1 83 ? 6.122 2.923 -4.839 1.00 85.31 83 CYS A CA 1
ATOM 662 C C . CYS A 1 83 ? 5.172 3.360 -3.714 1.00 85.31 83 CYS A C 1
ATOM 664 O O . CYS A 1 83 ? 4.046 3.766 -3.992 1.00 85.31 83 CYS A O 1
ATOM 666 N N . VAL A 1 84 ? 5.624 3.336 -2.453 1.00 86.50 84 VAL A N 1
ATOM 667 C CA . VAL A 1 84 ? 4.853 3.871 -1.318 1.00 86.50 84 VAL A CA 1
ATOM 668 C C . VAL A 1 84 ? 4.581 5.359 -1.523 1.00 86.50 84 VAL A C 1
ATOM 670 O O . VAL A 1 84 ? 3.424 5.761 -1.466 1.00 86.50 84 VAL A O 1
ATOM 673 N N . TYR A 1 85 ? 5.609 6.161 -1.817 1.00 89.50 85 TYR A N 1
ATOM 674 C CA . TYR A 1 85 ? 5.469 7.593 -2.096 1.00 89.50 85 TYR A CA 1
ATOM 675 C C . TYR A 1 85 ? 4.489 7.865 -3.244 1.00 89.50 85 TYR A C 1
ATOM 677 O O . TYR A 1 85 ? 3.548 8.640 -3.073 1.00 89.50 85 TYR A O 1
ATOM 685 N N . PHE A 1 86 ? 4.645 7.169 -4.372 1.00 88.56 86 PHE A N 1
ATOM 686 C CA . PHE A 1 86 ? 3.734 7.266 -5.511 1.00 88.56 86 PHE A CA 1
ATOM 687 C C . PHE A 1 86 ? 2.283 6.986 -5.102 1.00 88.56 86 PHE A C 1
ATOM 689 O O . PHE A 1 86 ? 1.367 7.723 -5.474 1.00 88.56 86 PHE A O 1
ATOM 696 N N . LEU A 1 87 ? 2.067 5.962 -4.276 1.00 87.62 87 LEU A N 1
ATOM 697 C CA . LEU A 1 87 ? 0.739 5.604 -3.801 1.00 87.62 87 LEU A CA 1
ATOM 698 C C . LEU A 1 87 ? 0.167 6.649 -2.823 1.00 87.62 87 LEU A C 1
ATOM 700 O O . LEU A 1 87 ? -1.031 6.907 -2.892 1.00 87.62 87 LEU A O 1
ATOM 704 N N . ILE A 1 88 ? 0.989 7.301 -1.979 1.00 88.62 88 ILE A N 1
ATOM 705 C CA . ILE A 1 88 ? 0.567 8.463 -1.155 1.00 88.62 88 ILE A CA 1
ATOM 706 C C . ILE A 1 88 ? 0.094 9.597 -2.055 1.00 88.62 88 ILE A C 1
ATOM 708 O O . ILE A 1 88 ? -1.008 10.111 -1.880 1.00 88.62 88 ILE A O 1
ATOM 712 N N . VAL A 1 89 ? 0.930 10.002 -3.010 1.00 90.19 89 VAL A N 1
ATOM 713 C CA . VAL A 1 89 ? 0.682 11.142 -3.904 1.00 90.19 89 VAL A CA 1
ATOM 714 C C . VAL A 1 89 ? -0.562 10.907 -4.760 1.00 90.19 89 VAL A C 1
ATOM 716 O O . VAL A 1 89 ? -1.353 11.824 -4.978 1.00 90.19 89 VAL A O 1
ATOM 719 N N . THR A 1 90 ? -0.773 9.667 -5.199 1.00 88.69 90 THR A N 1
ATOM 720 C CA . THR A 1 90 ? -1.941 9.285 -5.999 1.00 88.69 90 THR A CA 1
ATOM 721 C C . THR A 1 90 ? -3.214 9.237 -5.153 1.00 88.69 90 THR A C 1
ATOM 723 O O . THR A 1 90 ? -4.227 9.807 -5.549 1.00 88.69 90 THR A O 1
ATOM 726 N N . MET A 1 91 ? -3.180 8.616 -3.967 1.00 84.62 91 MET A N 1
ATOM 727 C CA . MET A 1 91 ? -4.352 8.540 -3.077 1.00 84.62 91 MET A CA 1
ATOM 728 C C . MET A 1 91 ? -4.746 9.892 -2.484 1.00 84.62 91 MET A C 1
ATOM 730 O O . MET A 1 91 ? -5.928 10.167 -2.302 1.00 84.62 91 MET A O 1
ATOM 734 N N . SER A 1 92 ? -3.769 10.759 -2.222 1.00 86.75 92 SER A N 1
ATOM 735 C CA . SER A 1 92 ? -4.019 12.150 -1.829 1.00 86.75 92 SER A CA 1
ATOM 736 C C . SER A 1 92 ? -4.494 13.025 -2.991 1.00 86.75 92 SER A C 1
ATOM 738 O O . SER A 1 92 ? -4.749 14.209 -2.788 1.00 86.75 92 SER A O 1
ATOM 740 N N . THR A 1 93 ? -4.645 12.462 -4.196 1.00 88.12 93 THR A N 1
ATOM 741 C CA . THR A 1 93 ? -5.067 13.149 -5.428 1.00 88.12 93 THR A CA 1
ATOM 742 C C . THR A 1 93 ? -4.147 14.293 -5.866 1.00 88.12 93 THR A C 1
ATOM 744 O O . THR A 1 93 ? -4.527 15.097 -6.710 1.00 88.12 93 THR A O 1
ATOM 747 N N . VAL A 1 94 ? -2.924 14.355 -5.326 1.00 92.25 94 VAL A N 1
ATOM 748 C CA . VAL A 1 94 ? -1.924 15.367 -5.691 1.00 92.25 94 VAL A CA 1
ATOM 749 C C . VAL A 1 94 ? -1.366 15.083 -7.082 1.00 92.25 94 VAL A C 1
ATOM 751 O O . VAL A 1 94 ? -1.299 15.985 -7.908 1.00 92.25 94 VAL A O 1
ATOM 754 N N . GLY A 1 95 ? -0.992 13.826 -7.346 1.00 86.50 95 GLY A N 1
ATOM 755 C CA . GLY A 1 95 ? -0.612 13.363 -8.682 1.00 86.50 95 GLY A CA 1
ATOM 756 C C . GLY A 1 95 ? 0.508 14.169 -9.352 1.00 86.50 95 GLY A C 1
ATOM 757 O O . GLY A 1 95 ? 0.331 14.595 -10.488 1.00 86.50 95 GLY A O 1
ATOM 758 N N . TYR A 1 96 ? 1.656 14.358 -8.686 1.00 87.06 96 TYR A N 1
ATOM 759 C CA . TYR A 1 96 ? 2.792 15.119 -9.241 1.00 87.06 96 TYR A CA 1
ATOM 760 C C . TYR A 1 96 ? 3.260 14.631 -10.622 1.00 87.06 96 TYR A C 1
ATOM 762 O O . TYR A 1 96 ? 3.774 15.427 -11.405 1.00 87.06 96 TYR A O 1
ATOM 770 N N . GLY A 1 97 ? 3.084 13.339 -10.923 1.00 83.81 97 GLY A N 1
ATOM 771 C CA . GLY A 1 97 ? 3.468 12.743 -12.206 1.00 83.81 97 GLY A CA 1
ATOM 772 C C . GLY A 1 97 ? 4.978 12.541 -12.377 1.00 83.81 97 GLY A C 1
ATOM 773 O O . GLY A 1 97 ? 5.428 12.227 -13.473 1.00 83.81 97 GLY A O 1
ATOM 774 N N . ASP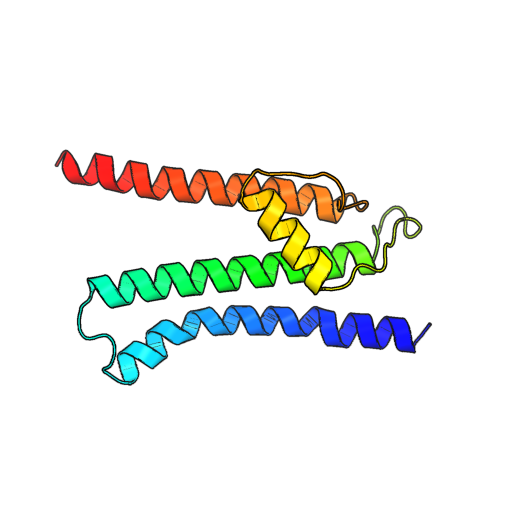 A 1 98 ? 5.752 12.705 -11.304 1.00 86.19 98 ASP A N 1
ATOM 775 C CA . ASP A 1 98 ? 7.195 12.456 -11.227 1.00 86.19 98 ASP A CA 1
ATOM 776 C C . ASP A 1 98 ? 7.530 10.959 -11.251 1.00 86.19 98 ASP A C 1
ATOM 778 O O . ASP A 1 98 ? 8.501 10.532 -11.874 1.00 86.19 98 ASP A O 1
ATOM 782 N N . VAL A 1 99 ? 6.693 10.158 -10.599 1.00 85.12 99 VAL A N 1
ATOM 783 C CA . VAL A 1 99 ? 6.739 8.698 -10.611 1.00 85.12 99 VAL A CA 1
ATOM 784 C C . VAL A 1 99 ? 5.419 8.187 -11.170 1.00 85.12 99 VAL A C 1
ATOM 786 O O . VAL A 1 99 ? 4.352 8.637 -10.756 1.00 85.12 99 VAL A O 1
ATOM 789 N N . PHE A 1 100 ? 5.475 7.236 -12.098 1.00 82.88 100 PHE A N 1
ATOM 790 C CA . PHE A 1 100 ? 4.292 6.592 -12.657 1.00 82.88 100 PHE A CA 1
ATOM 791 C C . PHE A 1 100 ? 4.603 5.160 -13.091 1.00 82.88 100 PHE A C 1
ATOM 793 O O . PHE A 1 100 ? 5.734 4.833 -13.434 1.00 82.88 100 PHE A O 1
ATOM 800 N N . CYS A 1 101 ? 3.578 4.309 -13.079 1.00 83.00 101 CYS A N 1
ATOM 801 C CA . CYS A 1 101 ? 3.668 2.936 -13.567 1.00 83.00 101 CYS A CA 1
ATOM 802 C C . CYS A 1 101 ? 3.887 2.924 -15.084 1.00 83.00 101 CYS A C 1
ATOM 804 O O . CYS A 1 101 ? 3.108 3.540 -15.822 1.00 83.00 101 CYS A O 1
ATOM 806 N N . HIS A 1 102 ? 4.905 2.221 -15.572 1.00 81.00 102 HIS A N 1
ATOM 807 C CA . HIS A 1 102 ? 5.089 1.983 -17.006 1.00 81.00 102 HIS A CA 1
ATOM 808 C C . HIS A 1 102 ? 4.384 0.709 -17.460 1.00 81.00 102 HIS A C 1
ATOM 810 O O . HIS A 1 102 ? 3.906 0.662 -18.595 1.00 81.00 102 HIS A O 1
ATOM 816 N N . THR A 1 103 ? 4.254 -0.273 -16.565 1.00 84.56 103 THR A N 1
ATOM 817 C CA . THR A 1 103 ? 3.615 -1.548 -16.887 1.00 84.56 103 THR A CA 1
ATOM 818 C C . THR A 1 103 ? 2.108 -1.394 -17.081 1.00 84.56 103 THR A C 1
ATOM 820 O O . THR A 1 103 ? 1.423 -0.664 -16.352 1.00 84.56 103 THR A O 1
ATOM 823 N N . VAL A 1 104 ? 1.563 -2.101 -18.070 1.00 84.88 104 VAL A N 1
ATOM 824 C CA . VAL A 1 104 ? 0.118 -2.151 -18.326 1.00 84.88 104 VAL A CA 1
ATOM 825 C C . VAL A 1 104 ? -0.590 -2.760 -17.118 1.00 84.88 104 VAL A C 1
ATOM 827 O O . VAL A 1 104 ? -1.593 -2.211 -16.660 1.00 84.88 104 VAL A O 1
ATOM 830 N N . LEU A 1 105 ? -0.031 -3.829 -16.539 1.00 83.56 105 LEU A N 1
ATOM 831 C CA . LEU A 1 105 ? -0.588 -4.462 -15.341 1.00 83.56 105 LEU A CA 1
ATOM 832 C C . LEU A 1 105 ? -0.607 -3.521 -14.129 1.00 83.56 105 LEU A C 1
ATOM 834 O O . LEU A 1 105 ? -1.626 -3.443 -13.440 1.00 83.56 105 LEU A O 1
ATOM 838 N N . GLY A 1 106 ? 0.478 -2.778 -13.882 1.00 85.38 106 GLY A N 1
ATOM 839 C CA . GLY A 1 106 ? 0.561 -1.809 -12.787 1.00 85.38 106 GLY A CA 1
ATOM 840 C C . GLY A 1 106 ? -0.477 -0.695 -12.924 1.00 85.38 106 GLY A C 1
ATOM 841 O O . GLY A 1 106 ? -1.183 -0.375 -11.964 1.00 85.38 106 GLY A O 1
ATOM 842 N N . ARG A 1 107 ? -0.656 -0.166 -14.142 1.00 87.06 107 ARG A N 1
ATOM 843 C CA . ARG A 1 107 ? -1.686 0.843 -14.447 1.00 87.06 107 ARG A CA 1
ATOM 844 C C . ARG A 1 107 ? -3.100 0.309 -14.235 1.00 87.06 107 ARG A C 1
ATOM 846 O O . ARG A 1 107 ? -3.908 0.974 -13.589 1.00 87.06 107 ARG A O 1
ATOM 853 N N . THR A 1 108 ? -3.408 -0.883 -14.746 1.00 88.31 108 THR A N 1
ATOM 854 C CA . THR A 1 108 ? -4.734 -1.495 -14.573 1.00 88.31 108 THR A CA 1
ATOM 855 C C . THR A 1 108 ? -5.037 -1.758 -13.099 1.00 88.31 108 THR A C 1
ATOM 857 O O . THR A 1 108 ? -6.135 -1.442 -12.637 1.00 88.31 108 THR A O 1
ATOM 860 N N . PHE A 1 109 ? -4.061 -2.271 -12.342 1.00 87.81 109 PHE A N 1
ATOM 861 C CA . PHE A 1 109 ? -4.205 -2.485 -10.904 1.00 87.81 109 PHE A CA 1
ATOM 862 C C . PHE A 1 109 ? -4.489 -1.175 -10.161 1.00 87.81 109 PHE A C 1
ATOM 864 O O . PHE A 1 109 ? -5.408 -1.120 -9.345 1.00 87.81 109 PHE A O 1
ATOM 871 N N . LEU A 1 110 ? -3.761 -0.103 -10.479 1.00 88.44 110 LEU A N 1
ATOM 872 C CA . LEU A 1 110 ? -3.948 1.204 -9.853 1.00 88.44 110 LEU A CA 1
ATOM 873 C C . LEU A 1 110 ? -5.341 1.791 -10.113 1.00 88.44 110 LEU A C 1
ATOM 875 O O . LEU A 1 110 ? -5.982 2.279 -9.183 1.00 88.44 110 LEU A O 1
ATOM 879 N N . VAL A 1 111 ? -5.843 1.707 -11.349 1.00 89.44 111 VAL A N 1
ATOM 880 C CA . VAL A 1 111 ? -7.201 2.172 -11.686 1.00 89.44 111 VAL A CA 1
ATOM 881 C C . VAL A 1 111 ? -8.254 1.386 -10.904 1.00 89.44 111 VAL A C 1
ATOM 883 O O . VAL A 1 111 ? -9.163 1.979 -10.321 1.00 89.44 111 VAL A O 1
ATOM 886 N N . PHE A 1 112 ? -8.117 0.059 -10.841 1.00 89.19 112 PHE A N 1
ATOM 887 C CA . PHE A 1 112 ? -9.027 -0.784 -10.069 1.00 89.19 112 PHE A CA 1
ATOM 888 C C . PHE A 1 112 ? -8.982 -0.444 -8.573 1.00 89.19 112 PHE A C 1
ATOM 890 O O . PHE A 1 112 ? -10.023 -0.313 -7.931 1.00 89.19 112 PHE A O 1
ATOM 897 N N . PHE A 1 113 ? -7.784 -0.230 -8.029 1.00 87.25 113 PHE A N 1
ATOM 898 C CA . PHE A 1 113 ? -7.578 0.134 -6.631 1.00 87.25 113 PHE A CA 1
ATOM 899 C C . PHE A 1 113 ? -8.257 1.463 -6.264 1.00 87.25 113 PHE A C 1
ATOM 901 O O . PHE A 1 113 ? -8.949 1.539 -5.246 1.00 87.25 113 PHE A O 1
ATOM 908 N N . LEU A 1 114 ? -8.133 2.488 -7.114 1.00 87.25 114 LEU A N 1
ATOM 909 C CA . LEU A 1 114 ? -8.807 3.774 -6.916 1.00 87.25 114 LEU A CA 1
ATOM 910 C C . LEU A 1 114 ? -10.335 3.643 -6.973 1.00 87.25 114 LEU A C 1
ATOM 912 O O . LEU A 1 114 ? -11.026 4.199 -6.118 1.00 87.25 114 LEU A O 1
ATOM 916 N N . LEU A 1 115 ? -10.872 2.870 -7.927 1.00 88.06 115 LEU A N 1
ATOM 917 C CA . LEU A 1 115 ? -12.315 2.621 -8.024 1.00 88.06 115 LEU A CA 1
ATOM 918 C C . LEU A 1 115 ? -12.854 1.911 -6.778 1.00 88.06 115 LEU A C 1
ATOM 920 O O . LEU A 1 115 ? -13.856 2.346 -6.211 1.00 88.06 115 LEU A O 1
ATOM 924 N N . VAL A 1 116 ? -12.180 0.853 -6.318 1.00 86.88 116 VAL A N 1
ATOM 925 C CA . VAL A 1 116 ? -12.574 0.115 -5.108 1.00 86.88 116 VAL A CA 1
ATOM 926 C C . VAL A 1 116 ? -12.534 1.017 -3.874 1.00 86.88 116 VAL A C 1
ATOM 928 O O . VAL A 1 116 ? -13.458 0.966 -3.057 1.00 86.88 116 VAL A O 1
ATOM 931 N N . GLY A 1 117 ? -11.513 1.871 -3.746 1.00 80.94 117 GLY A N 1
ATOM 932 C CA . GLY A 1 117 ? -11.419 2.848 -2.659 1.00 80.94 117 GLY A CA 1
ATOM 933 C C . GLY A 1 117 ? -12.612 3.808 -2.632 1.00 80.94 117 GLY A C 1
ATOM 934 O O . GLY A 1 117 ? -13.238 3.999 -1.587 1.00 80.94 117 GLY A O 1
ATOM 935 N N . LEU A 1 118 ? -12.985 4.347 -3.794 1.00 84.25 118 LEU A N 1
ATOM 936 C CA . LEU A 1 118 ? -14.094 5.294 -3.935 1.00 84.25 118 LEU A CA 1
ATOM 937 C C . LEU A 1 118 ? -15.454 4.630 -3.652 1.00 84.25 118 LEU A C 1
ATOM 939 O O . LEU A 1 118 ? -16.260 5.157 -2.883 1.00 84.25 118 LEU A O 1
ATOM 943 N N . VAL A 1 119 ? -15.689 3.434 -4.203 1.00 87.06 119 VAL A N 1
ATOM 944 C CA . VAL A 1 119 ? -16.919 2.655 -3.968 1.00 87.06 119 VAL A CA 1
ATOM 945 C C . VAL A 1 119 ? -17.064 2.277 -2.494 1.00 87.06 119 VAL A C 1
ATOM 947 O O . VAL A 1 119 ? -18.150 2.412 -1.932 1.00 87.06 119 VAL A O 1
ATOM 950 N N . SER A 1 120 ? -15.976 1.860 -1.842 1.00 82.06 120 SER A N 1
ATOM 951 C CA . SER A 1 120 ? -15.991 1.506 -0.417 1.00 82.06 120 SER A CA 1
ATOM 952 C C . SER A 1 120 ? -16.357 2.704 0.458 1.00 82.06 120 SER A C 1
ATOM 954 O O . SER A 1 120 ? -17.140 2.569 1.400 1.00 82.06 120 SER A O 1
ATOM 956 N N . PHE A 1 121 ? -15.835 3.892 0.141 1.00 79.12 121 PHE A N 1
ATOM 957 C CA . PHE A 1 121 ? -16.193 5.116 0.853 1.00 79.12 121 PHE A CA 1
ATOM 958 C C . PHE A 1 121 ? -17.677 5.461 0.673 1.00 79.12 121 PHE A C 1
ATOM 960 O O . PHE A 1 121 ? -18.390 5.658 1.661 1.00 79.12 121 PHE A O 1
ATOM 967 N N . LEU A 1 122 ? -18.165 5.459 -0.572 1.00 83.50 122 LEU A N 1
ATOM 968 C CA . LEU A 1 122 ? -19.569 5.735 -0.879 1.00 83.50 122 LEU A CA 1
ATOM 969 C C . LEU A 1 122 ? -20.509 4.750 -0.177 1.00 83.50 122 LEU A C 1
ATOM 971 O O . LEU A 1 122 ? -21.483 5.177 0.436 1.00 83.50 122 LEU A O 1
ATOM 975 N N . PHE A 1 123 ? -20.187 3.456 -0.184 1.00 84.12 123 PHE A N 1
ATOM 976 C CA . PHE A 1 123 ? -20.988 2.424 0.474 1.00 84.12 123 PHE A CA 1
ATOM 977 C C . PHE A 1 123 ? -21.164 2.684 1.978 1.00 84.12 123 PHE A C 1
ATOM 979 O O . PHE A 1 123 ? -22.283 2.632 2.494 1.00 84.12 123 PHE A O 1
ATOM 986 N N . ASN A 1 124 ? -20.080 3.029 2.681 1.00 77.94 124 ASN A N 1
ATOM 987 C CA . ASN A 1 124 ? -20.133 3.333 4.114 1.00 77.94 124 ASN A CA 1
ATOM 988 C C . ASN A 1 124 ? -20.964 4.596 4.414 1.00 77.94 124 ASN A C 1
ATOM 990 O O . ASN A 1 124 ? -21.736 4.631 5.380 1.00 77.94 124 ASN A O 1
ATOM 994 N N . VAL A 1 125 ? -20.850 5.625 3.569 1.00 80.25 125 VAL A N 1
ATOM 995 C CA . VAL A 1 125 ? -21.647 6.855 3.687 1.00 80.25 125 VAL A CA 1
ATOM 996 C C . VAL A 1 125 ? -23.130 6.566 3.441 1.00 80.25 125 VAL A C 1
ATOM 998 O O . VAL A 1 125 ? -23.972 6.947 4.256 1.00 80.25 125 VAL A O 1
ATOM 1001 N N . THR A 1 126 ? -23.464 5.841 2.371 1.00 79.25 126 THR A N 1
ATOM 1002 C CA . THR A 1 126 ? -24.843 5.460 2.042 1.00 79.25 126 THR A CA 1
ATOM 1003 C C . THR A 1 126 ? -25.475 4.641 3.164 1.00 79.25 126 THR A C 1
ATOM 1005 O O . THR A 1 126 ? -26.578 4.969 3.595 1.00 79.25 126 THR A O 1
ATOM 1008 N N . HIS A 1 127 ? -24.771 3.646 3.708 1.00 74.94 127 HIS A N 1
ATOM 1009 C CA . HIS A 1 127 ? -25.264 2.855 4.838 1.00 74.94 127 HIS A CA 1
ATOM 1010 C C . HIS A 1 127 ? -25.600 3.731 6.057 1.00 74.94 127 HIS A C 1
ATOM 1012 O O . HIS A 1 127 ? -26.642 3.559 6.686 1.00 74.94 127 HIS A O 1
ATOM 1018 N N . THR A 1 128 ? -24.763 4.726 6.362 1.00 73.00 128 THR A N 1
ATOM 1019 C CA . THR A 1 128 ? -25.008 5.658 7.474 1.00 73.00 128 THR A CA 1
ATOM 1020 C C . THR A 1 128 ? -26.240 6.535 7.231 1.00 73.00 128 THR A C 1
ATOM 1022 O O . THR A 1 128 ? -27.009 6.782 8.157 1.00 73.00 128 THR A O 1
ATOM 1025 N N . ILE A 1 129 ? -26.460 6.984 5.992 1.00 75.88 129 ILE A N 1
ATOM 1026 C CA . ILE A 1 129 ? -27.624 7.803 5.621 1.00 75.88 129 ILE A CA 1
ATOM 1027 C C . ILE A 1 129 ? -28.919 6.981 5.668 1.00 75.88 129 ILE A C 1
ATOM 1029 O O . ILE A 1 129 ? -29.917 7.458 6.204 1.00 75.88 129 ILE A O 1
ATOM 1033 N N . TYR A 1 130 ? -28.907 5.749 5.151 1.00 72.75 130 TYR A N 1
ATOM 1034 C CA . TYR A 1 130 ? -30.073 4.860 5.196 1.00 72.75 130 TYR A CA 1
ATOM 1035 C C . TYR A 1 130 ? -30.428 4.454 6.629 1.00 72.75 130 TYR A C 1
ATOM 1037 O O . TYR A 1 130 ? -31.596 4.504 7.001 1.00 72.75 130 TYR A O 1
ATOM 1045 N N . ASN A 1 131 ? -29.432 4.138 7.460 1.00 69.62 131 ASN A N 1
ATOM 1046 C CA . ASN A 1 131 ? -29.660 3.744 8.851 1.00 69.62 131 ASN A CA 1
ATOM 1047 C C . ASN A 1 131 ? -30.162 4.900 9.739 1.00 69.62 131 ASN A C 1
ATOM 1049 O O . ASN A 1 131 ? -30.724 4.662 10.798 1.00 69.62 131 ASN A O 1
ATOM 1053 N N . LYS A 1 132 ? -29.981 6.161 9.324 1.00 55.91 132 LYS A N 1
ATOM 1054 C CA . LYS A 1 132 ? -30.508 7.333 10.046 1.00 55.91 132 LYS A CA 1
ATOM 1055 C C . LYS A 1 132 ? -31.956 7.681 9.668 1.00 55.91 132 LYS A C 1
ATOM 1057 O O . LYS A 1 132 ? -32.511 8.623 10.227 1.00 55.91 132 LYS A O 1
ATOM 1062 N N . LYS A 1 133 ? -32.528 6.991 8.673 1.00 51.91 133 LYS A N 1
ATOM 1063 C CA . LYS A 1 133 ? -33.864 7.258 8.115 1.00 51.91 133 LYS A CA 1
ATOM 1064 C C . LYS A 1 133 ? -34.914 6.202 8.508 1.00 51.91 133 LYS A C 1
ATOM 1066 O O . LYS A 1 133 ? -36.067 6.358 8.112 1.00 51.91 133 LYS A O 1
ATOM 1071 N N . SER A 1 134 ? -34.514 5.167 9.254 1.00 46.38 134 SER A N 1
ATOM 1072 C CA . SER A 1 134 ? -35.388 4.214 9.959 1.00 46.38 134 SER A CA 1
ATOM 1073 C C . SER A 1 134 ? -35.429 4.537 11.446 1.00 46.38 134 SER A C 1
ATOM 1075 O O . SER A 1 134 ? -36.397 4.066 12.079 1.00 46.38 134 SER A O 1
#

Foldseek 3Di:
DVVLVVVLVVLLCVLVVLVVLLCVLVVCVVVVVDVDPVVSVVSNVVSVVRSVLSSLLSVLQSDQQCAEPVDSPRRDNDDSVNSSVCSVCVVVVVCPVPDDRSHPVSVVSVVVVVVVVVVVVVVVVVVVVVVVVD

pLDDT: mean 76.6, std 11.55, range [45.0, 92.25]

Organism: Eumeta variegata (NCBI:txid151549)

Sequence (134 aa):
MYSLFLALYEEGLRFLRALRLMTVPDILQYLNILKTSSSIRLAQLVSIFISVWLTAAGIIHLLENSGDPLDFSNSQSLSYWTCVYFLIVTMSTVGYGDVFCHTVLGRTFLVFFLLVGLVSFLFNVTHTIYNKKS

InterPro domains:
  IPR013099 Potassium channel domain [PF07885] (49-126)
  IPR047871 Calcium-activated potassium channel slowpoke-like [PTHR10027] (12-121)

Secondary structure (DSSP, 8-state):
-HHHHHHHHHHHTTGGGGGGGGGHHHHHHHTT---SHHHHHHHHHHHHHHHHHHHHHHHHHHHHHH--SS-GGG-----HHHHHHHHHHHHTT----SS---SHHHHHHHHHHHHHHHHHHHHHHHHHHHHT--

Radius of gyration: 18.12 Å; chains: 1; bounding box: 56×30×51 Å

=== Feature glossary ===
Annotated list of the representations used here:

Nearest PDB structures. The Foldseek neighbor list gives the closest experimentally determined structures in the PDB, ranked by structural alignment. TM-score near 1 means near-identical fold; near 0.3 means only rough topology match. This is how one finds what a novel AlphaFold prediction most resembles in the solved-structure universe.

Foldseek 3Di. Foldseek's 3Di representation compresses backbone geometry into a per-residue letter drawn from a learned twenty-state alphabet. It captures the tertiary interaction pattern around each residue — which residues are packed against it in space, regardless of where they are in sequence.

Radius of gyration, Cα contacts, bounding box. Radius of gyration (Rg) is the root-mean-square distance of Cα atoms from their centroid — a single number for overall size and compactness. A globular domain of N residues has Rg ≈ 2.2·N^0.38 Å; an extended or disordered chain has a much larger Rg. The Cα contact count is the number of residue pairs whose Cα atoms are within 8 Å and are more than four positions apart in sequence — a standard proxy for tertiary packing density. The bounding box is the smallest axis-aligned box enclosing all Cα atoms.

InterPro / GO / CATH / organism. The annotation block draws on four external resources. InterPro: which protein families and domains the sequence belongs to. GO: standardized terms for what the protein does, what process it participates in, and where in the cell it acts. CATH: which structural fold it has in the CATH hierarchy. Organism: the species of origin.

mmCIF coordinates. The mmCIF block holds the 3D Cartesian coordinates of each backbone atom (N, Cα, C, O) in ångströms. mmCIF is the PDB's canonical archive format — a tagged-loop text representation 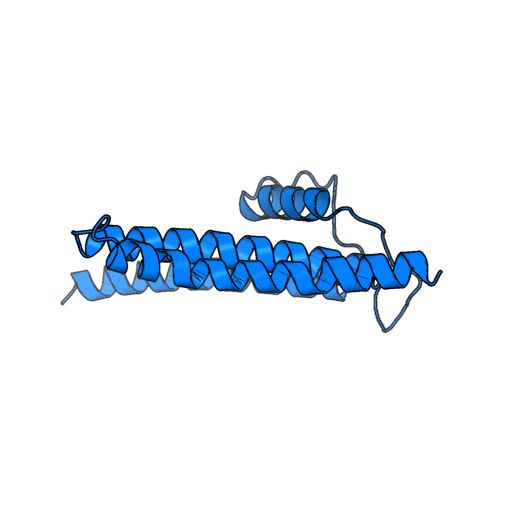of the atomic model.

pLDDT. pLDDT is the predicted lDDT-Cα score: AlphaFold's confidence that the local environment of each residue (all inter-atomic distances within 15 Å) is correctly placed. It is a per-residue number between 0 and 100, with higher meaning more reliable.

Backbone torsions (φ/ψ). φ (phi) and ψ (psi) are the two rotatable backbone dihedrals per residue: φ is the C(i-1)–N–Cα–C torsion, ψ is the N–Cα–C–N(i+1) torsion, both in degrees on (−180°, 180°]. α-helical residues cluster near (−60°, −45°); β-strand residues near (−120°, +130°). A Ramachandran plot is simply a scatter of (φ, ψ) for every residue.

B-factor. For experimental (PDB) structures, the B-factor (temperature factor) quantifies the positional spread of each atom in the crystal — a combination of thermal vibration and static disorder — in units of Å². High B-factors mark flexible loops or poorly resolved regions; low B-factors mark the rigid, well-ordered core.

Secondary structure (3-state, P-SEA). SS3 is a coarse helix/strand/coil call (letters a/b/c) made by the P-SEA algorithm from inter-Cα distances and dihedrals. It is less detailed than DSSP but needs only Cα positions.

Predicted aligned error. Predicted aligned error is AlphaFold's pairwise confidence. Unlike pLDDT (per-residue), PAE is per-residue-pair and captures whether two parts of the structure are correctly placed relative to each other. Units are ångströms of expected positional error.

Solvent-accessible surface area. Solvent-accessible surface area (SASA) is the area in Å² traced out by the centre of a 1.4 Å probe sphere (a water molecule) rolled over the protein's van der Waals surface (Shrake–Rupley / Lee–Richards construction). Buried residues have near-zero SASA; fully exposed residues can exceed 200 Å². The total SASA scales roughly with the number of surface residues.

Secondary structure (8-state, DSSP). The SS8 string is DSSP's per-residue secondary-structure call. α-helix (H) means an i→i+4 H-bond ladder; β-strand (E) means the residue participates in a β-sheet; 3₁₀ (G) and π (I) are tighter and wider helices; T/S are turns/bends; '-' is loop.

Rendered structure images. Structure images are PyMOL renders from six orthogonal camera directions. Cartoon representation draws helices as coils and strands as arrows; sticks shows the backbone as bonds; surface shows the solvent-excluded envelope. Rainbow coloring maps sequence position to hue (blue→red, N→C); chain coloring assigns a distinct color per polypeptide.

Sequence. The amino-acid sequence is the protein's primary structure: the linear order of residues from the N-terminus to the C-terminus, written in one-letter code. Everything else here — the 3D coordinates, the secondary structure, the domain annotations — is ultimately a consequence of this string.

Contact-map, Ramachandran, and PAE plots. Three diagnostic plots accompany the record. The Cα contact map visualizes the tertiary structure as a 2D adjacency matrix (8 Å cutoff, sequence-local contacts suppressed). The Ramachandran plot shows the distribution of backbone (φ, ψ) torsions, with points in the α and β basins reflecting secondary structure content. The PAE plot shows AlphaFold's inter-residue confidence as a color matrix.